Protein AF-A0A0K1F915-F1 (afdb_monomer)

Sequence (80 aa):
MAARWGRWERHYLAAEAVDDRARALLAPAEVCIGCPILVECVDLAELSGYTGIAGGRAYRNGREDTYRLRDPNKPRRRTA

Solvent-accessible surface area (backbone atoms only — not comparable to full-atom values): 4649 Å² total; per-residue (Å²): 112,70,74,59,53,55,49,42,37,51,52,32,74,68,40,83,51,67,68,54,33,56,59,46,33,50,69,54,26,63,58,32,76,75,40,93,56,34,66,60,42,38,53,49,30,42,75,68,41,30,69,41,70,42,61,38,38,47,30,49,68,27,35,76,56,62,80,80,63,71,59,90,81,59,77,78,82,76,82,127

Foldseek 3Di:
DVVVQVVLQVQLVPDDDPVSNVVSLPVVLVVLVPDPCLVVQLVCLQVVLHAGDGSSFGGGGNHTCPVPPPPPPDDPPPPD

Structure (mmCIF, N/CA/C/O backbone):
data_AF-A0A0K1F915-F1
#
_entry.id   AF-A0A0K1F915-F1
#
loop_
_atom_site.group_PDB
_atom_site.id
_atom_site.type_symbol
_atom_site.label_atom_id
_atom_site.label_alt_id
_atom_site.label_comp_id
_atom_site.label_asym_id
_atom_site.label_entity_id
_atom_site.label_seq_id
_atom_site.pdbx_PDB_ins_code
_atom_site.Cartn_x
_atom_site.Cartn_y
_atom_site.Cartn_z
_atom_site.occupancy
_atom_site.B_iso_or_equiv
_atom_site.auth_seq_id
_atom_site.auth_comp_id
_atom_site.auth_asym_id
_atom_site.auth_atom_id
_atom_site.pdbx_PDB_model_num
ATOM 1 N N . MET A 1 1 ? 9.537 -3.866 13.581 1.00 63.34 1 MET A N 1
ATOM 2 C CA 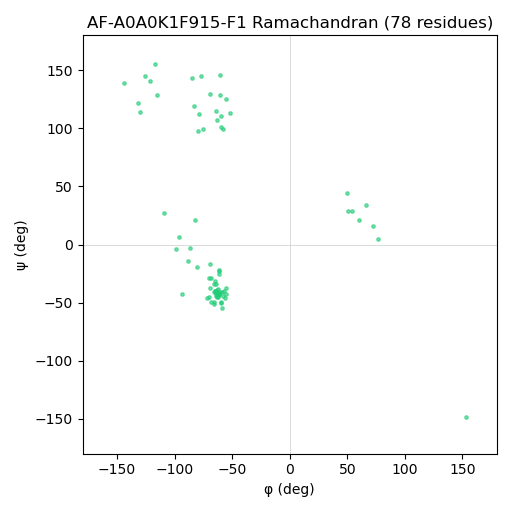. MET A 1 1 ? 8.428 -3.897 12.597 1.00 63.34 1 MET A CA 1
ATOM 3 C C . MET A 1 1 ? 8.574 -2.825 11.512 1.00 63.34 1 MET A C 1
ATOM 5 O O . MET A 1 1 ? 8.682 -3.193 10.350 1.00 63.34 1 MET A O 1
ATOM 9 N N . ALA A 1 2 ? 8.685 -1.535 11.867 1.00 76.31 2 ALA A N 1
ATOM 10 C CA . ALA A 1 2 ? 8.752 -0.419 10.906 1.00 76.31 2 ALA A CA 1
ATOM 11 C C . ALA A 1 2 ? 9.870 -0.532 9.845 1.00 76.31 2 ALA A C 1
ATOM 13 O O . ALA A 1 2 ? 9.624 -0.329 8.660 1.00 76.31 2 ALA A O 1
ATOM 14 N N . ALA A 1 3 ? 11.083 -0.951 10.233 1.00 85.88 3 ALA A N 1
ATOM 15 C CA . ALA A 1 3 ? 12.196 -1.114 9.288 1.00 85.88 3 ALA A CA 1
ATOM 16 C C . ALA A 1 3 ? 11.961 -2.219 8.236 1.00 85.88 3 ALA A C 1
ATOM 18 O O . ALA A 1 3 ? 12.437 -2.105 7.104 1.00 85.88 3 ALA A O 1
ATOM 19 N N . ARG A 1 4 ? 11.220 -3.279 8.598 1.00 93.00 4 ARG A N 1
ATOM 20 C CA . ARG A 1 4 ? 10.845 -4.360 7.673 1.00 93.00 4 ARG A CA 1
ATOM 21 C C . ARG A 1 4 ? 9.791 -3.871 6.685 1.00 93.00 4 ARG A C 1
ATOM 23 O O . ARG A 1 4 ? 9.964 -4.067 5.489 1.00 93.00 4 ARG A O 1
ATOM 30 N N . TRP A 1 5 ? 8.767 -3.181 7.184 1.00 93.06 5 TRP A N 1
ATOM 31 C CA . TRP A 1 5 ? 7.706 -2.620 6.349 1.00 93.06 5 TRP A CA 1
ATOM 32 C C . TRP A 1 5 ? 8.256 -1.635 5.317 1.00 93.06 5 TRP A C 1
ATOM 34 O O . TRP A 1 5 ? 8.081 -1.832 4.119 1.00 93.06 5 TRP A O 1
ATOM 44 N N . GLY A 1 6 ? 9.074 -0.674 5.760 1.00 94.62 6 GLY A N 1
ATOM 45 C CA . GLY A 1 6 ? 9.694 0.289 4.851 1.00 94.62 6 GLY A CA 1
ATOM 46 C C . GLY A 1 6 ? 10.613 -0.356 3.805 1.00 94.62 6 GLY A C 1
ATOM 47 O O . GLY A 1 6 ? 10.808 0.207 2.731 1.00 94.62 6 GLY A O 1
ATOM 48 N N . ARG A 1 7 ? 11.184 -1.543 4.069 1.00 96.00 7 ARG A N 1
ATOM 49 C CA . ARG A 1 7 ? 11.939 -2.293 3.050 1.00 96.00 7 ARG A CA 1
ATOM 50 C C . ARG A 1 7 ? 11.014 -2.844 1.966 1.00 96.00 7 ARG A C 1
ATOM 52 O O . ARG A 1 7 ? 11.362 -2.725 0.795 1.00 96.00 7 ARG A O 1
ATOM 59 N N . TRP A 1 8 ? 9.877 -3.427 2.341 1.00 96.44 8 TRP A N 1
ATOM 60 C CA . TRP A 1 8 ? 8.892 -3.918 1.377 1.00 96.44 8 TRP A CA 1
ATOM 61 C C . TRP A 1 8 ? 8.338 -2.793 0.513 1.00 96.44 8 TRP A C 1
ATOM 63 O O . TRP A 1 8 ? 8.294 -2.934 -0.703 1.00 96.44 8 TRP A O 1
ATOM 73 N N . GLU A 1 9 ? 8.029 -1.644 1.108 1.00 95.69 9 GLU A N 1
ATOM 74 C CA . GLU A 1 9 ? 7.527 -0.493 0.355 1.00 95.69 9 GLU A CA 1
ATOM 75 C C . GLU A 1 9 ? 8.560 0.049 -0.627 1.00 95.69 9 GLU A C 1
ATOM 77 O O . GLU A 1 9 ? 8.241 0.271 -1.792 1.00 95.69 9 GLU A O 1
ATOM 82 N N . ARG A 1 10 ? 9.823 0.192 -0.206 1.00 96.19 10 ARG A N 1
ATOM 83 C CA . ARG A 1 10 ? 10.896 0.586 -1.129 1.00 96.19 10 ARG A CA 1
ATOM 84 C C . ARG A 1 10 ? 11.082 -0.425 -2.255 1.00 96.19 10 ARG A C 1
ATOM 86 O O . ARG A 1 10 ? 11.268 -0.016 -3.394 1.00 96.19 10 ARG A O 1
ATOM 93 N N . HIS A 1 11 ? 11.032 -1.721 -1.949 1.00 95.94 11 HIS A N 1
ATOM 94 C CA . HIS A 1 11 ? 11.165 -2.769 -2.958 1.00 95.94 11 HIS A CA 1
ATOM 95 C C . HIS A 1 11 ? 10.019 -2.719 -3.976 1.00 95.94 11 HIS A C 1
ATOM 97 O O . HIS A 1 11 ? 10.271 -2.725 -5.177 1.00 95.94 11 HIS A O 1
ATOM 103 N N . TYR A 1 12 ? 8.782 -2.571 -3.499 1.00 94.38 12 TYR A N 1
ATOM 104 C CA . TYR A 1 12 ? 7.602 -2.394 -4.337 1.00 94.38 12 TYR A CA 1
ATOM 105 C C . TYR A 1 12 ? 7.696 -1.149 -5.233 1.00 94.38 12 TYR A C 1
ATOM 107 O O . TYR A 1 12 ? 7.474 -1.226 -6.441 1.00 94.38 12 TYR A O 1
ATOM 115 N N . LEU A 1 13 ? 8.044 0.004 -4.652 1.00 93.00 13 LEU A N 1
ATOM 116 C CA . LEU A 1 13 ? 8.105 1.278 -5.372 1.00 93.00 13 LEU A CA 1
ATOM 117 C C . LEU A 1 13 ? 9.244 1.325 -6.398 1.00 93.00 13 LEU A C 1
ATOM 119 O O . LEU A 1 13 ? 9.110 2.012 -7.408 1.00 93.00 13 LEU A O 1
ATOM 123 N N . ALA A 1 14 ? 10.335 0.595 -6.150 1.00 94.69 14 ALA A N 1
ATOM 124 C CA . ALA A 1 14 ? 11.460 0.467 -7.072 1.00 94.69 14 ALA A CA 1
ATOM 125 C C . ALA A 1 14 ? 11.221 -0.559 -8.193 1.00 94.69 14 ALA A C 1
ATOM 127 O O . ALA A 1 14 ? 11.910 -0.511 -9.207 1.00 94.69 14 ALA A O 1
ATOM 128 N N . ALA A 1 15 ? 10.276 -1.491 -8.034 1.00 92.00 15 ALA A N 1
ATOM 129 C CA . ALA A 1 15 ? 10.000 -2.498 -9.051 1.00 92.00 15 ALA A CA 1
ATOM 130 C C . ALA A 1 15 ? 9.363 -1.858 -10.297 1.00 92.00 15 ALA A C 1
ATOM 132 O O . ALA A 1 15 ? 8.378 -1.116 -10.206 1.00 92.00 15 ALA A O 1
ATOM 133 N N . GLU A 1 16 ? 9.915 -2.159 -11.473 1.00 87.38 16 GLU A N 1
ATOM 134 C CA . GLU A 1 16 ? 9.435 -1.644 -12.760 1.00 87.38 16 GLU A CA 1
ATOM 135 C C . GLU A 1 16 ? 8.445 -2.603 -13.429 1.00 87.38 16 GLU A C 1
ATOM 137 O O . GLU A 1 16 ? 7.391 -2.166 -13.909 1.00 87.38 16 GLU A O 1
ATOM 142 N N . ALA A 1 17 ? 8.754 -3.903 -13.398 1.00 88.88 17 ALA A N 1
ATOM 143 C CA . ALA A 1 17 ? 7.932 -4.961 -13.967 1.00 88.88 17 ALA A CA 1
ATOM 144 C C . ALA A 1 17 ? 6.719 -5.287 -13.084 1.00 88.88 17 ALA A C 1
ATOM 146 O O . ALA A 1 17 ? 6.786 -5.260 -11.853 1.00 88.88 17 ALA A O 1
ATOM 147 N N . VAL A 1 18 ? 5.601 -5.630 -13.728 1.00 89.19 18 VAL A N 1
ATOM 148 C CA . VAL A 1 18 ? 4.357 -6.017 -13.042 1.00 89.19 18 VAL A CA 1
ATOM 149 C C . VAL A 1 18 ? 4.574 -7.262 -12.183 1.00 89.19 18 VAL A C 1
ATOM 151 O O . VAL A 1 18 ? 4.173 -7.271 -11.023 1.00 89.19 18 VAL A O 1
ATOM 154 N N . ASP A 1 19 ? 5.276 -8.264 -12.711 1.00 91.00 19 ASP A N 1
ATOM 155 C CA . ASP A 1 19 ? 5.543 -9.514 -11.993 1.00 91.00 19 ASP A CA 1
ATOM 156 C C . ASP A 1 19 ? 6.382 -9.289 -10.733 1.00 91.00 19 ASP A C 1
ATOM 158 O O . ASP A 1 19 ? 6.109 -9.873 -9.685 1.00 91.00 19 ASP A O 1
ATOM 162 N N . ASP A 1 20 ? 7.372 -8.398 -10.799 1.00 92.19 20 ASP A N 1
ATOM 163 C CA . ASP A 1 20 ? 8.206 -8.071 -9.642 1.00 92.19 20 ASP A CA 1
ATOM 164 C C . ASP A 1 20 ? 7.416 -7.299 -8.586 1.00 92.19 20 ASP A C 1
ATOM 166 O O . ASP A 1 20 ? 7.556 -7.564 -7.391 1.00 92.19 20 ASP A O 1
ATOM 170 N N . ARG A 1 21 ? 6.511 -6.408 -9.009 1.00 92.62 21 ARG A N 1
ATOM 171 C CA . ARG A 1 21 ? 5.578 -5.747 -8.089 1.00 92.62 21 ARG A CA 1
ATOM 172 C C . ARG A 1 21 ? 4.623 -6.737 -7.431 1.00 92.62 21 ARG A C 1
ATOM 174 O O . ARG A 1 21 ? 4.396 -6.628 -6.230 1.00 92.62 21 ARG A O 1
ATOM 181 N N . ALA A 1 22 ? 4.089 -7.697 -8.182 1.00 92.38 22 ALA A N 1
ATOM 182 C CA . ALA A 1 22 ? 3.216 -8.733 -7.639 1.00 92.38 22 ALA A CA 1
ATOM 183 C C . ALA A 1 22 ? 3.962 -9.599 -6.609 1.00 92.38 22 ALA A C 1
ATOM 185 O O . ALA A 1 22 ? 3.467 -9.812 -5.503 1.00 92.38 22 ALA A O 1
ATOM 186 N N . ARG A 1 23 ? 5.197 -10.021 -6.918 1.00 94.44 23 ARG A N 1
ATOM 187 C CA . ARG A 1 23 ? 6.059 -10.763 -5.979 1.00 94.44 23 ARG A CA 1
ATOM 188 C C . ARG A 1 23 ? 6.369 -9.963 -4.717 1.00 94.44 23 ARG A C 1
ATOM 190 O O . ARG A 1 23 ? 6.331 -10.523 -3.623 1.00 94.44 23 ARG A O 1
ATOM 197 N N . ALA A 1 24 ? 6.635 -8.663 -4.849 1.00 94.62 24 ALA A N 1
ATOM 198 C CA . ALA A 1 24 ? 6.937 -7.789 -3.717 1.00 94.62 24 ALA A CA 1
ATOM 199 C C . ALA A 1 24 ? 5.783 -7.685 -2.700 1.00 94.62 24 ALA A C 1
ATOM 201 O O . ALA A 1 24 ? 6.036 -7.367 -1.537 1.00 94.62 24 ALA A O 1
ATOM 202 N N . LEU A 1 25 ? 4.540 -7.975 -3.107 1.00 95.81 25 LEU A N 1
ATOM 203 C CA . LEU A 1 25 ? 3.364 -7.933 -2.234 1.00 95.81 25 LEU A CA 1
ATOM 204 C C . LEU A 1 25 ? 3.078 -9.236 -1.478 1.00 95.81 25 LEU A C 1
ATOM 206 O O . LEU A 1 25 ? 2.327 -9.188 -0.507 1.00 95.81 25 LEU A O 1
ATOM 210 N N . LEU A 1 26 ? 3.692 -10.368 -1.842 1.00 96.38 26 LEU A N 1
ATOM 211 C CA . LEU A 1 26 ? 3.398 -11.667 -1.216 1.00 96.38 26 LEU A CA 1
ATOM 212 C C . LEU A 1 26 ? 3.652 -11.660 0.300 1.00 96.38 26 LEU A C 1
ATOM 214 O O . LEU A 1 26 ? 2.746 -11.921 1.087 1.00 96.38 26 LEU A O 1
ATOM 218 N N . ALA A 1 27 ? 4.862 -11.285 0.723 1.00 95.62 27 ALA A N 1
ATOM 219 C CA . ALA A 1 27 ? 5.223 -11.279 2.143 1.00 95.62 27 ALA A CA 1
ATOM 220 C C . ALA A 1 27 ? 4.439 -10.238 2.984 1.00 95.62 27 ALA A C 1
ATOM 222 O O . ALA A 1 27 ? 4.013 -10.566 4.093 1.00 95.62 27 ALA A O 1
ATOM 223 N N . PRO A 1 28 ? 4.199 -8.998 2.509 1.00 95.75 28 PRO A N 1
ATOM 224 C CA . PRO A 1 28 ? 3.265 -8.084 3.167 1.00 95.75 28 PRO A CA 1
ATOM 225 C C . PRO A 1 28 ? 1.837 -8.634 3.278 1.00 95.75 28 PRO A C 1
ATOM 227 O O . PRO A 1 28 ? 1.210 -8.471 4.325 1.00 95.75 28 PRO A O 1
ATOM 230 N N . ALA A 1 29 ? 1.324 -9.294 2.234 1.00 96.00 29 ALA A N 1
ATOM 231 C CA . ALA A 1 29 ? -0.026 -9.852 2.232 1.00 96.00 29 ALA A CA 1
ATOM 232 C C . ALA A 1 29 ? -0.195 -10.952 3.288 1.00 96.00 29 ALA A C 1
ATOM 234 O O . ALA A 1 29 ? -1.190 -10.942 4.009 1.00 96.00 29 ALA A O 1
ATOM 235 N N . GLU A 1 30 ? 0.798 -11.827 3.462 1.00 96.44 30 GLU A N 1
ATOM 236 C CA . GLU A 1 30 ? 0.798 -12.844 4.525 1.00 96.44 30 GLU A CA 1
ATOM 237 C C . GLU A 1 30 ? 0.663 -12.233 5.925 1.00 96.44 30 GLU A C 1
ATOM 239 O O . GLU A 1 30 ? -0.085 -12.740 6.759 1.00 96.44 30 GLU A O 1
ATOM 244 N N . VAL A 1 31 ? 1.335 -11.106 6.182 1.00 94.88 31 VAL A N 1
ATOM 245 C CA . VAL A 1 31 ? 1.183 -10.372 7.450 1.00 94.88 31 VAL A CA 1
ATOM 246 C C . VAL A 1 31 ? -0.234 -9.821 7.595 1.00 94.88 31 VAL A C 1
ATOM 248 O O . VAL A 1 31 ? -0.805 -9.853 8.684 1.00 94.88 31 VAL A O 1
ATOM 251 N N . CYS A 1 32 ? -0.801 -9.311 6.505 1.00 96.19 32 CYS A N 1
ATOM 252 C CA . CYS A 1 32 ? -2.121 -8.700 6.512 1.00 96.19 32 CYS A CA 1
ATOM 253 C C . CYS A 1 32 ? -3.261 -9.707 6.727 1.00 96.19 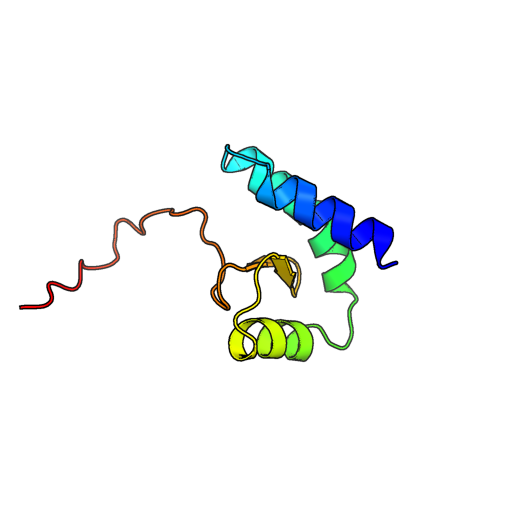32 CYS A C 1
ATOM 255 O O . CYS A 1 32 ? -4.245 -9.326 7.352 1.00 96.19 32 CYS A O 1
ATOM 257 N N . ILE A 1 33 ? -3.121 -10.977 6.325 1.00 95.12 33 ILE A N 1
ATOM 258 C CA . ILE A 1 33 ? -4.144 -12.026 6.541 1.00 95.12 33 ILE A CA 1
ATOM 259 C C . ILE A 1 33 ? -4.529 -12.170 8.023 1.00 95.12 33 ILE A C 1
ATOM 261 O O . ILE A 1 33 ? -5.694 -12.397 8.337 1.00 95.12 33 ILE A O 1
ATOM 265 N N . GLY A 1 34 ? -3.565 -12.029 8.936 1.00 92.62 34 GLY A N 1
ATOM 266 C CA . GLY A 1 34 ? -3.795 -12.133 10.381 1.00 92.62 34 GLY A CA 1
ATOM 267 C C . GLY A 1 34 ? -4.002 -10.795 11.095 1.00 92.62 34 GLY A C 1
ATOM 268 O O . GLY A 1 34 ? -4.017 -10.766 12.324 1.00 92.62 34 GLY A O 1
ATOM 269 N N . CYS A 1 35 ? -4.086 -9.678 10.366 1.00 95.56 35 CYS A N 1
ATOM 270 C CA . CYS A 1 35 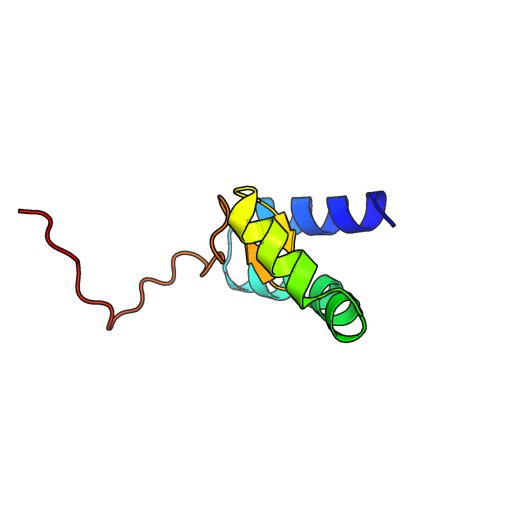? -4.124 -8.351 10.971 1.00 95.56 35 CYS A CA 1
ATOM 271 C C . CYS A 1 35 ? -5.556 -7.987 11.409 1.00 95.56 35 CYS A C 1
ATOM 273 O O . CYS A 1 35 ? -6.430 -7.870 10.549 1.00 95.56 35 CYS A O 1
ATOM 275 N N . PRO A 1 36 ? -5.816 -7.745 12.710 1.00 97.06 36 PRO A N 1
ATOM 276 C CA . PRO A 1 36 ? -7.167 -7.463 13.203 1.00 97.06 36 PRO A CA 1
ATOM 277 C C . PRO A 1 36 ? -7.716 -6.106 12.749 1.00 97.06 36 PRO A C 1
ATOM 279 O O . PRO A 1 36 ? -8.917 -5.899 12.827 1.00 97.06 36 PRO A O 1
ATOM 282 N N .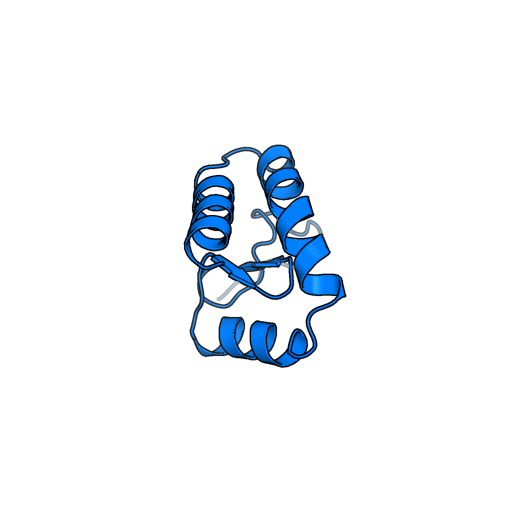 ILE A 1 37 ? -6.846 -5.204 12.281 1.00 96.00 37 ILE A N 1
ATOM 283 C CA . ILE A 1 37 ? -7.199 -3.854 11.820 1.00 96.00 37 ILE A CA 1
ATOM 284 C C . ILE A 1 37 ? -7.060 -3.705 10.296 1.00 96.00 37 ILE A C 1
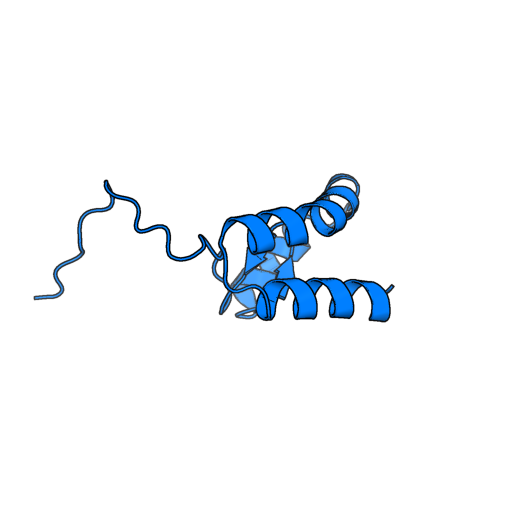ATOM 286 O O . I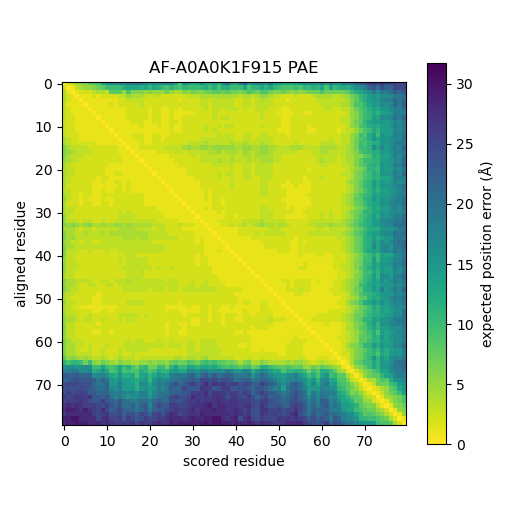LE A 1 37 ? -6.701 -2.642 9.790 1.00 96.00 37 ILE A O 1
ATOM 290 N N . LEU A 1 38 ? -7.206 -4.806 9.547 1.00 96.88 38 LEU A N 1
ATOM 291 C CA . LEU A 1 38 ? -7.017 -4.813 8.092 1.00 96.88 38 LEU A CA 1
ATOM 292 C C . LEU A 1 38 ? -7.919 -3.781 7.401 1.00 96.88 38 LEU A C 1
ATOM 294 O O . LEU A 1 38 ? -7.443 -3.052 6.533 1.00 96.88 38 LEU A O 1
ATOM 298 N N . VAL A 1 39 ? -9.195 -3.732 7.789 1.00 96.75 39 VAL A N 1
ATOM 299 C CA . VAL A 1 39 ? -10.198 -2.852 7.176 1.00 96.75 39 VAL A CA 1
ATOM 300 C C . VAL A 1 39 ? -9.845 -1.394 7.448 1.00 96.75 39 VAL A C 1
ATOM 302 O O . VAL A 1 39 ? -9.697 -0.611 6.519 1.00 96.75 39 VAL A O 1
ATOM 305 N N . GLU A 1 40 ? -9.563 -1.056 8.700 1.00 97.75 40 GLU A N 1
ATOM 306 C CA . GLU A 1 40 ? -9.197 0.291 9.129 1.00 97.75 40 GLU A CA 1
ATOM 307 C C . GLU A 1 40 ? -7.876 0.750 8.499 1.00 97.75 40 GLU A C 1
ATOM 309 O O . GLU A 1 40 ? -7.703 1.925 8.181 1.00 97.75 40 GLU A O 1
ATOM 314 N N . CYS A 1 41 ? -6.932 -0.173 8.291 1.00 97.00 41 CYS A N 1
AT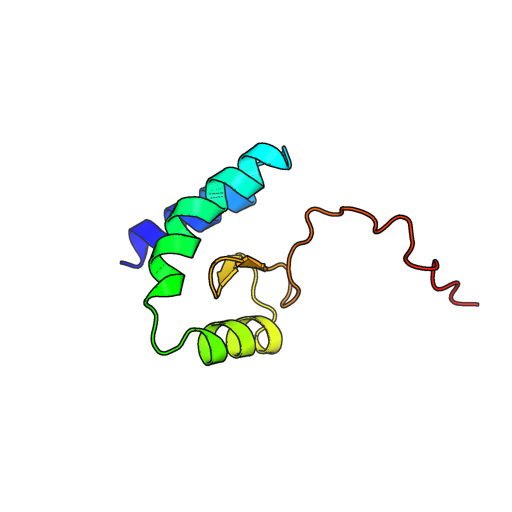OM 315 C CA . CYS A 1 41 ? -5.681 0.098 7.589 1.00 97.00 41 CYS A CA 1
ATOM 316 C C . CYS A 1 41 ? -5.917 0.463 6.117 1.00 97.00 41 CYS A C 1
ATOM 318 O O . CYS A 1 41 ? -5.242 1.358 5.602 1.00 97.00 41 CYS A O 1
ATOM 320 N N . VAL A 1 42 ? -6.857 -0.213 5.453 1.00 97.69 42 VAL A N 1
ATOM 321 C CA . VAL A 1 42 ? -7.269 0.093 4.077 1.00 97.69 42 VAL A CA 1
ATOM 322 C C . VAL A 1 42 ? -8.002 1.432 4.021 1.00 97.69 42 VAL A C 1
ATOM 324 O O . VAL A 1 42 ? -7.596 2.300 3.251 1.00 97.69 42 VAL A O 1
ATOM 327 N N . ASP A 1 43 ? -8.984 1.649 4.893 1.00 97.88 43 ASP A N 1
ATOM 328 C CA . ASP A 1 43 ? -9.748 2.899 4.949 1.00 97.88 43 ASP A CA 1
ATOM 329 C C . ASP A 1 43 ? -8.826 4.101 5.192 1.00 97.88 43 ASP A C 1
ATOM 331 O O . ASP A 1 43 ? -8.909 5.129 4.514 1.00 97.88 43 ASP A O 1
ATOM 335 N N . LEU A 1 44 ? -7.876 3.966 6.124 1.00 97.69 44 LEU A N 1
ATOM 336 C CA . LEU A 1 44 ? -6.886 5.003 6.388 1.00 97.69 44 LEU A CA 1
ATOM 337 C C . LEU A 1 44 ? -5.999 5.261 5.167 1.00 97.69 44 LEU A C 1
ATOM 339 O O . LEU A 1 44 ? -5.658 6.416 4.903 1.00 97.69 44 LEU A O 1
ATOM 343 N N . ALA A 1 45 ? -5.622 4.223 4.416 1.00 97.81 45 ALA A N 1
ATOM 344 C CA . ALA A 1 45 ? -4.813 4.386 3.215 1.00 97.81 45 ALA A CA 1
ATOM 345 C C . ALA A 1 45 ? -5.544 5.215 2.149 1.00 97.81 45 ALA A C 1
ATOM 347 O O . ALA A 1 45 ? -4.948 6.120 1.559 1.00 97.81 45 ALA A O 1
ATOM 348 N N . GLU A 1 46 ? -6.835 4.958 1.947 1.00 97.56 46 GLU A N 1
ATOM 349 C CA . GLU A 1 46 ? -7.676 5.715 1.018 1.00 97.56 46 GLU A CA 1
ATOM 350 C C . GLU A 1 46 ? -7.852 7.172 1.465 1.00 97.56 46 GLU A C 1
ATOM 352 O O . GLU A 1 46 ? -7.562 8.098 0.701 1.00 97.56 46 GLU A O 1
ATOM 357 N N . LEU A 1 47 ? -8.254 7.387 2.722 1.00 98.06 47 LEU A N 1
ATOM 358 C CA . LEU A 1 47 ? -8.553 8.714 3.270 1.00 98.06 47 LEU A CA 1
ATOM 359 C C . LEU A 1 47 ? -7.321 9.622 3.361 1.00 98.06 47 LEU A C 1
ATOM 361 O O . LEU A 1 47 ? -7.432 10.835 3.186 1.00 98.06 47 LEU A O 1
ATOM 365 N N . SER A 1 48 ? -6.146 9.052 3.632 1.00 97.38 48 SER A N 1
ATOM 366 C CA . SER A 1 48 ? -4.901 9.813 3.796 1.00 97.38 48 SER A CA 1
ATOM 367 C C . SER A 1 48 ? -4.154 10.083 2.488 1.00 97.38 48 SER A C 1
ATOM 369 O O . SER A 1 48 ? -3.120 10.751 2.504 1.00 97.38 48 SER A O 1
ATOM 371 N N . GLY A 1 49 ? -4.637 9.574 1.349 1.00 96.50 49 GLY A N 1
ATOM 372 C CA . GLY A 1 49 ? -3.892 9.662 0.094 1.00 96.50 49 GLY A CA 1
ATOM 373 C C . GLY A 1 49 ? -2.599 8.839 0.124 1.00 96.50 49 GLY A C 1
ATOM 374 O O . GLY A 1 49 ? -1.597 9.230 -0.480 1.00 96.50 49 GLY A O 1
ATOM 375 N N . TYR A 1 50 ? -2.602 7.705 0.827 1.00 96.50 50 TYR A N 1
ATOM 376 C CA . TYR A 1 50 ? -1.407 6.908 1.082 1.00 96.50 50 TYR A CA 1
ATOM 377 C C . TYR A 1 50 ? -0.733 6.400 -0.198 1.00 96.50 50 TYR A C 1
ATOM 379 O O . TYR A 1 50 ? -1.388 6.065 -1.190 1.00 96.50 50 TYR A O 1
ATOM 387 N N . THR A 1 51 ? 0.598 6.316 -0.164 1.00 95.44 51 THR A N 1
ATOM 388 C CA . THR A 1 51 ? 1.410 5.680 -1.207 1.00 95.44 51 THR A CA 1
ATOM 389 C C . THR A 1 51 ? 2.369 4.700 -0.553 1.00 95.44 51 THR A C 1
ATOM 391 O O . THR A 1 51 ? 3.258 5.107 0.190 1.00 95.44 51 THR A O 1
ATOM 394 N N . GLY A 1 52 ? 2.190 3.413 -0.830 1.00 95.12 52 GLY A N 1
ATOM 395 C CA . GLY A 1 52 ? 2.884 2.343 -0.121 1.00 95.12 52 GLY A CA 1
ATOM 396 C C . GLY A 1 52 ? 2.069 1.059 -0.137 1.00 95.12 52 GLY A C 1
ATOM 397 O O . GLY A 1 52 ? 1.340 0.798 -1.095 1.00 95.12 52 GLY A O 1
ATOM 398 N N . ILE A 1 53 ? 2.195 0.257 0.917 1.00 96.25 53 ILE A N 1
ATOM 399 C CA . ILE A 1 53 ? 1.468 -1.010 1.056 1.00 96.25 53 ILE A CA 1
ATOM 400 C C . ILE A 1 53 ? 0.506 -0.902 2.239 1.00 96.25 53 ILE A C 1
ATOM 402 O O . ILE A 1 53 ? 0.921 -0.536 3.335 1.00 96.25 53 ILE A O 1
ATOM 406 N N . ALA A 1 54 ? -0.764 -1.239 2.027 1.00 96.94 54 ALA A N 1
ATOM 407 C CA . ALA A 1 54 ? -1.800 -1.275 3.057 1.00 96.94 54 ALA A CA 1
ATOM 408 C C . ALA A 1 54 ? -2.759 -2.442 2.789 1.00 96.94 54 ALA A C 1
ATOM 410 O O . ALA A 1 54 ? -3.069 -2.743 1.637 1.00 96.94 54 ALA A O 1
ATOM 411 N N . GLY A 1 55 ? -3.182 -3.156 3.835 1.00 95.31 55 GLY A N 1
ATOM 412 C CA . GLY A 1 55 ? -4.060 -4.327 3.687 1.00 95.31 55 GLY A CA 1
ATOM 413 C C . GLY A 1 55 ? -3.536 -5.410 2.726 1.00 95.31 55 GLY A C 1
ATOM 414 O O . GLY A 1 55 ? -4.324 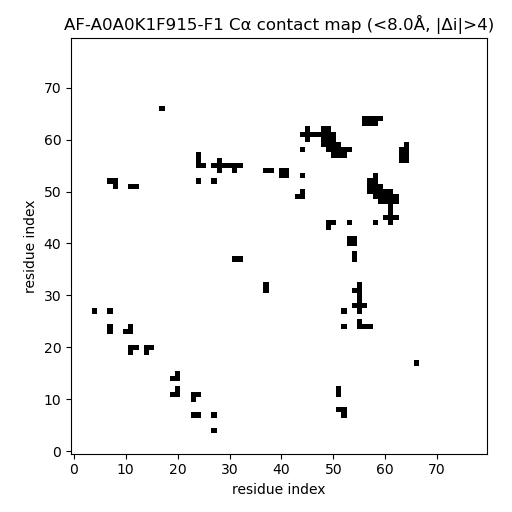-6.086 2.073 1.00 95.31 55 GLY A O 1
ATOM 415 N N . GLY A 1 56 ? -2.213 -5.541 2.578 1.00 94.62 56 GLY A N 1
ATOM 416 C CA . GLY A 1 56 ? -1.575 -6.489 1.657 1.00 94.62 56 GLY A CA 1
ATOM 417 C C . GLY A 1 56 ? -1.611 -6.064 0.186 1.00 94.62 56 GLY A C 1
ATOM 418 O O . GLY A 1 56 ? -1.170 -6.813 -0.681 1.00 94.62 56 GLY A O 1
ATOM 419 N N . ARG A 1 57 ? -2.116 -4.863 -0.103 1.00 95.25 57 ARG A N 1
ATOM 420 C CA . ARG A 1 57 ? -2.254 -4.299 -1.445 1.00 95.25 57 ARG A CA 1
ATOM 421 C C . ARG A 1 57 ? -1.396 -3.055 -1.584 1.00 95.25 57 ARG A C 1
ATOM 423 O O . ARG A 1 57 ? -1.072 -2.387 -0.603 1.00 95.25 57 ARG A O 1
ATOM 430 N N . ALA A 1 58 ? -1.031 -2.738 -2.815 1.00 95.06 58 ALA A N 1
ATOM 431 C CA . ALA A 1 58 ? -0.327 -1.505 -3.103 1.00 95.06 58 ALA A CA 1
ATOM 432 C C . ALA A 1 58 ? -1.295 -0.338 -3.293 1.00 95.06 58 ALA A C 1
ATOM 434 O O . ALA A 1 58 ? -2.346 -0.497 -3.908 1.00 95.06 58 ALA A O 1
ATOM 435 N N . TYR A 1 59 ? -0.895 0.842 -2.829 1.00 95.88 59 TYR A N 1
ATOM 436 C CA . TYR A 1 59 ? -1.626 2.094 -2.987 1.00 95.88 59 TYR A CA 1
ATOM 437 C C . TYR A 1 59 ? -0.740 3.169 -3.618 1.00 95.88 59 TYR A C 1
ATOM 439 O O . TYR A 1 59 ? 0.459 3.261 -3.337 1.00 95.88 59 TYR A O 1
ATOM 447 N N . ARG A 1 60 ? -1.349 4.021 -4.445 1.00 94.25 60 ARG A N 1
ATOM 448 C CA . ARG A 1 60 ? -0.793 5.291 -4.922 1.00 94.25 60 ARG A CA 1
ATOM 449 C C . ARG A 1 60 ? -1.828 6.389 -4.753 1.00 94.25 60 ARG A C 1
ATOM 451 O O . ARG A 1 60 ? -2.902 6.319 -5.350 1.00 94.25 60 ARG A O 1
ATOM 458 N N . ASN A 1 61 ? -1.476 7.426 -4.000 1.00 94.25 61 ASN A N 1
ATOM 459 C CA . ASN A 1 61 ? -2.345 8.568 -3.712 1.00 94.25 61 ASN A CA 1
ATOM 460 C C . ASN A 1 61 ? -3.745 8.138 -3.231 1.00 94.25 61 ASN A C 1
ATOM 462 O O . ASN A 1 61 ? -4.756 8.633 -3.730 1.00 94.25 61 ASN A O 1
ATOM 466 N N . GLY A 1 62 ? -3.799 7.161 -2.321 1.00 95.88 62 GLY A N 1
ATOM 467 C CA . GLY A 1 62 ? -5.040 6.643 -1.740 1.00 95.88 62 GLY A CA 1
ATOM 468 C C . GLY A 1 62 ? -5.880 5.785 -2.685 1.00 95.88 62 GLY A C 1
ATOM 469 O O . GLY A 1 62 ? -7.052 5.554 -2.422 1.00 95.88 62 GLY A O 1
ATOM 470 N N . ARG A 1 63 ? -5.316 5.312 -3.802 1.00 95.00 63 ARG A N 1
ATOM 471 C CA . ARG A 1 63 ? -5.987 4.379 -4.720 1.00 95.00 63 ARG A CA 1
ATOM 472 C C . ARG A 1 63 ? -5.186 3.104 -4.868 1.00 95.00 63 ARG A C 1
ATOM 474 O O . ARG A 1 63 ? -3.967 3.181 -5.005 1.00 95.00 63 ARG A O 1
ATOM 481 N N . GLU A 1 64 ? -5.871 1.966 -4.922 1.00 93.69 64 GLU A N 1
ATOM 482 C CA . GLU A 1 64 ? -5.227 0.682 -5.196 1.00 93.69 64 GLU A CA 1
ATOM 483 C C . GLU A 1 64 ? -4.439 0.747 -6.519 1.00 93.69 64 GLU A C 1
ATOM 485 O O . GLU A 1 64 ? -4.958 1.135 -7.576 1.00 93.69 64 GLU A O 1
ATOM 490 N N . ASP A 1 65 ? -3.152 0.411 -6.450 1.00 91.19 65 ASP A N 1
ATOM 491 C CA . ASP A 1 65 ? -2.248 0.428 -7.591 1.00 91.19 65 ASP A CA 1
ATOM 492 C C . ASP A 1 65 ? -2.454 -0.835 -8.426 1.00 91.19 65 ASP A C 1
ATOM 494 O O . ASP A 1 65 ? -1.899 -1.896 -8.165 1.00 91.19 65 ASP A O 1
ATOM 498 N N . THR A 1 66 ? -3.249 -0.691 -9.479 1.00 82.88 66 THR A N 1
ATOM 499 C CA . THR A 1 66 ? -3.545 -1.751 -10.454 1.00 82.88 66 THR A CA 1
ATOM 500 C C . THR A 1 66 ? -2.453 -1.902 -11.519 1.00 82.88 66 THR A C 1
ATOM 502 O O . THR A 1 66 ? -2.711 -2.394 -12.615 1.00 82.88 66 THR A O 1
ATOM 505 N N . TYR A 1 67 ? -1.228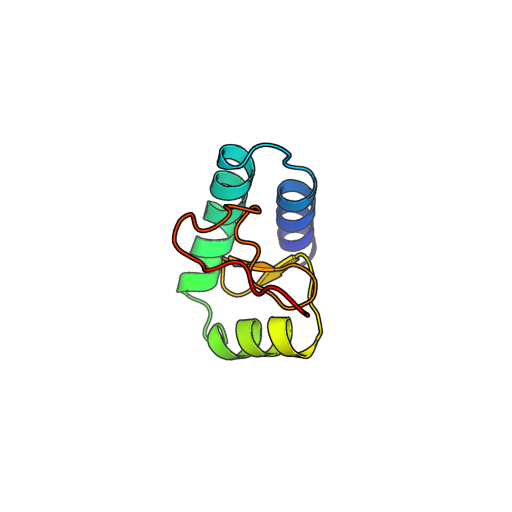 -1.434 -11.254 1.00 72.12 67 TYR A N 1
ATOM 506 C CA . TYR A 1 67 ? -0.072 -1.533 -12.157 1.00 72.12 67 TYR A CA 1
ATOM 507 C C . TYR A 1 67 ? -0.251 -0.850 -13.510 1.00 72.12 67 TYR A C 1
ATOM 509 O O . TYR A 1 67 ? 0.435 -1.180 -14.478 1.00 72.12 67 TYR A O 1
ATOM 517 N N . ARG A 1 68 ? -1.190 0.102 -13.596 1.00 63.16 68 ARG A N 1
ATOM 518 C CA . ARG A 1 68 ? -1.674 0.654 -14.870 1.00 63.16 68 ARG A CA 1
ATOM 519 C C . ARG A 1 68 ? -2.089 -0.438 -15.861 1.00 63.16 68 ARG A C 1
ATOM 521 O O . ARG A 1 68 ? -2.031 -0.198 -17.069 1.00 63.16 68 ARG A O 1
ATOM 528 N N . LEU A 1 69 ? -2.546 -1.598 -15.380 1.00 57.38 69 LEU A N 1
ATOM 529 C CA . LEU A 1 69 ? -3.375 -2.477 -16.189 1.00 57.38 69 LEU A CA 1
ATOM 530 C C . LEU A 1 69 ? -4.587 -1.641 -16.581 1.00 57.38 69 LEU A C 1
ATOM 532 O O . LEU A 1 69 ? -5.487 -1.363 -15.788 1.00 57.38 69 LEU A O 1
ATOM 536 N N . ARG A 1 70 ? -4.543 -1.121 -17.807 1.00 48.75 70 ARG A N 1
ATOM 537 C CA . ARG A 1 70 ? -5.695 -0.498 -18.426 1.00 48.75 70 ARG A CA 1
ATOM 538 C C . ARG A 1 70 ? -6.694 -1.629 -18.542 1.00 48.75 70 ARG A C 1
ATOM 540 O O . ARG A 1 70 ? -6.484 -2.529 -19.344 1.00 48.75 70 ARG A O 1
ATOM 547 N N . ASP A 1 71 ? -7.722 -1.596 -17.708 1.00 54.31 71 ASP A N 1
ATOM 548 C CA . ASP A 1 71 ? -8.866 -2.475 -17.878 1.00 54.31 71 ASP A CA 1
ATOM 549 C C . ASP A 1 71 ? -9.339 -2.319 -19.338 1.00 54.31 71 ASP A C 1
ATOM 551 O O . ASP A 1 71 ? -9.751 -1.213 -19.719 1.00 54.31 71 ASP A O 1
ATOM 555 N N . PRO A 1 72 ? -9.213 -3.367 -20.177 1.00 58.53 72 PRO A N 1
ATOM 556 C CA . PRO A 1 72 ? -9.566 -3.288 -21.590 1.00 58.53 72 PRO A CA 1
ATOM 557 C C . PRO A 1 72 ? -11.048 -2.959 -21.789 1.00 58.53 72 PRO A C 1
ATOM 559 O O . PRO A 1 72 ? -11.423 -2.416 -22.827 1.00 58.53 72 PRO A O 1
ATOM 562 N N . ASN A 1 73 ? -11.877 -3.254 -20.785 1.00 61.59 73 ASN A N 1
ATOM 563 C CA . ASN A 1 73 ? -13.324 -3.100 -20.812 1.00 61.59 73 ASN A CA 1
ATOM 564 C C . ASN A 1 73 ? -13.801 -1.817 -20.127 1.00 61.59 73 ASN A C 1
ATOM 566 O O . ASN A 1 73 ? -14.995 -1.520 -20.159 1.00 61.59 73 ASN A O 1
ATOM 570 N N . LYS A 1 74 ? -12.907 -1.024 -19.523 1.00 58.53 74 LYS A N 1
ATOM 571 C CA . LYS A 1 74 ? -13.304 0.229 -18.877 1.00 58.53 74 LYS A CA 1
ATOM 572 C C . LYS A 1 74 ? -13.502 1.314 -19.940 1.00 58.53 74 LYS A C 1
ATOM 574 O O . LYS A 1 74 ? -12.522 1.750 -20.555 1.00 58.53 74 LYS A O 1
ATOM 579 N N . PRO A 1 75 ? -14.741 1.796 -20.167 1.00 57.50 75 PRO A N 1
ATOM 580 C CA . PRO A 1 75 ? -14.996 2.804 -21.183 1.00 57.50 75 PRO A CA 1
ATOM 581 C C . PRO A 1 75 ? -14.201 4.067 -20.858 1.00 57.50 75 PRO A C 1
ATOM 583 O O . PRO A 1 75 ? -14.240 4.589 -19.739 1.00 57.50 75 PRO A O 1
ATOM 586 N N . ARG A 1 76 ? -13.451 4.569 -21.847 1.00 60.81 76 ARG A N 1
ATOM 587 C CA . ARG A 1 76 ? -12.745 5.848 -21.724 1.00 60.81 76 ARG A CA 1
ATOM 588 C C . ARG A 1 76 ? -13.791 6.925 -21.463 1.00 60.81 76 ARG A C 1
ATOM 590 O O . ARG A 1 76 ? -14.549 7.270 -22.366 1.00 60.81 76 ARG A O 1
ATOM 597 N N . ARG A 1 77 ? -13.812 7.481 -20.249 1.00 63.66 77 ARG A N 1
ATOM 598 C CA . ARG A 1 77 ? -14.547 8.717 -19.967 1.00 63.66 77 ARG A CA 1
ATOM 599 C C . ARG A 1 77 ? -13.957 9.800 -20.872 1.00 63.66 77 ARG A C 1
ATOM 601 O O . ARG A 1 77 ? -12.857 10.287 -20.627 1.00 63.66 77 ARG A O 1
ATOM 608 N N . ARG A 1 78 ? -14.653 10.108 -21.966 1.00 59.00 78 ARG A N 1
ATOM 609 C CA . ARG A 1 78 ? -14.415 11.311 -22.759 1.00 59.00 78 ARG A CA 1
ATOM 610 C C . ARG A 1 78 ? -15.011 12.452 -21.950 1.00 59.00 78 ARG A C 1
ATOM 612 O O . ARG A 1 78 ? -16.226 12.608 -21.925 1.00 59.00 78 ARG A O 1
ATOM 619 N N . THR A 1 79 ? -14.178 13.182 -21.223 1.00 54.53 79 THR A N 1
ATOM 620 C CA . THR A 1 79 ? -14.535 14.543 -20.827 1.00 54.53 79 THR A CA 1
ATOM 621 C C . THR A 1 79 ? -14.657 15.350 -22.117 1.00 54.53 79 THR A C 1
ATOM 623 O O . THR A 1 79 ? -13.697 15.413 -22.886 1.00 54.53 79 THR A O 1
ATOM 626 N N . ALA A 1 80 ? -15.882 15.800 -22.395 1.00 51.53 80 ALA A N 1
ATOM 627 C CA . ALA A 1 80 ? -16.197 16.770 -23.436 1.00 51.53 80 ALA A CA 1
ATOM 628 C C . ALA A 1 80 ? -15.728 18.165 -23.015 1.00 51.53 80 ALA A C 1
ATOM 630 O O . ALA A 1 80 ? -15.659 18.398 -21.784 1.00 51.53 80 ALA A O 1
#

Secondary structure (DSSP, 8-state):
-HHHHHHHHHHHHH--SHHHHHHHHHHHHHHHHT-TTHHHHHHHHHHTT--EEETTEEEETTEE--TT---TTS------

pLDDT: mean 87.76, std 14.41, range [48.75, 98.06]

Radius of gyration: 13.97 Å; Cα contacts (8 Å, |Δi|>4): 80; chains: 1; bounding box: 28×30×37 Å

Nearest PDB structures (foldseek):
  5h78-assembly1_B  TM=6.872E-01  e=3.548E+00  Homo sapiens

Mean predicted aligned error: 6.7 Å